Protein AF-A0AAN4HB55-F1 (afdb_monomer_lite)

Radius of gyration: 21.37 Å; chains: 1; bounding box: 51×32×47 Å

Structure (mmCIF, N/CA/C/O backbone):
data_AF-A0AAN4HB55-F1
#
_entry.id   AF-A0AAN4HB55-F1
#
loop_
_atom_site.group_PDB
_atom_site.id
_atom_site.type_symbol
_atom_site.label_atom_id
_atom_site.label_alt_id
_atom_site.label_comp_id
_atom_site.label_asym_id
_atom_site.label_entity_id
_atom_site.label_seq_id
_atom_site.pdbx_PDB_ins_code
_atom_site.Cartn_x
_atom_site.Cartn_y
_atom_site.Cartn_z
_atom_site.occupancy
_atom_site.B_iso_or_equiv
_atom_site.auth_seq_id
_atom_site.auth_comp_id
_atom_site.auth_asym_id
_atom_site.auth_atom_id
_atom_site.pdbx_PDB_model_num
ATOM 1 N N . MET A 1 1 ? -13.886 -9.559 9.076 1.00 52.16 1 MET A N 1
ATOM 2 C CA . MET A 1 1 ? -12.443 -9.689 9.388 1.00 52.16 1 MET A CA 1
ATOM 3 C C . MET A 1 1 ? -11.721 -10.143 8.125 1.00 52.16 1 MET A C 1
ATOM 5 O O . MET A 1 1 ? -12.368 -10.734 7.273 1.00 52.16 1 MET A O 1
ATOM 9 N N . VAL A 1 2 ? -10.432 -9.826 7.967 1.00 76.06 2 VAL A N 1
ATOM 10 C CA . VAL A 1 2 ? -9.652 -10.081 6.728 1.00 76.06 2 VAL A CA 1
ATOM 11 C C . VAL A 1 2 ? -9.404 -11.582 6.475 1.00 76.06 2 VAL A C 1
ATOM 13 O O . VAL A 1 2 ? -9.030 -11.980 5.378 1.00 76.06 2 VAL A O 1
ATOM 16 N N . PHE A 1 3 ? -9.667 -12.426 7.471 1.00 80.81 3 PHE A N 1
ATOM 17 C CA . PHE A 1 3 ? -9.554 -13.881 7.422 1.00 80.81 3 PHE A CA 1
ATOM 18 C C . PHE A 1 3 ? -10.894 -14.556 7.744 1.00 80.81 3 PHE A C 1
ATOM 20 O O . PHE A 1 3 ? -11.760 -13.968 8.396 1.00 80.81 3 PHE A O 1
ATOM 27 N N . GLY A 1 4 ? -11.051 -15.797 7.270 1.00 88.50 4 GLY A N 1
ATOM 28 C CA . GLY A 1 4 ? -12.244 -16.614 7.503 1.00 88.50 4 GLY A CA 1
ATOM 29 C C . GLY A 1 4 ? -12.391 -17.060 8.960 1.00 88.50 4 GLY A C 1
ATOM 30 O O . GLY A 1 4 ? -11.406 -17.149 9.694 1.00 88.50 4 GLY A O 1
ATOM 31 N N . GLU A 1 5 ? -13.623 -17.373 9.373 1.00 86.94 5 GLU A N 1
ATOM 32 C CA . GLU A 1 5 ? -13.950 -17.742 10.762 1.00 86.94 5 GLU A CA 1
ATOM 33 C C . GLU A 1 5 ? -13.131 -18.926 11.283 1.00 86.94 5 GLU A C 1
ATOM 35 O O . GLU A 1 5 ? -12.699 -18.909 12.434 1.00 86.94 5 GLU A O 1
ATOM 40 N N . SER A 1 6 ? -12.845 -19.910 10.425 1.00 88.50 6 SER A N 1
ATOM 41 C CA . SER A 1 6 ? -12.058 -21.094 10.787 1.00 88.50 6 SER A CA 1
ATOM 42 C C . SER A 1 6 ? -10.641 -20.760 11.255 1.00 88.50 6 SER A C 1
ATOM 44 O O . SER A 1 6 ? -10.082 -21.503 12.049 1.00 88.50 6 SER A O 1
ATOM 46 N N . LEU A 1 7 ? -10.067 -19.653 10.777 1.00 89.88 7 LEU A N 1
ATOM 47 C CA . LEU A 1 7 ? -8.724 -19.192 11.142 1.00 89.88 7 LEU A CA 1
ATOM 48 C C . LEU A 1 7 ? -8.754 -18.137 12.251 1.00 89.88 7 LEU A C 1
ATOM 50 O O . LEU A 1 7 ? -7.718 -17.806 12.818 1.00 89.88 7 LEU A O 1
ATOM 54 N N . CYS A 1 8 ? -9.929 -17.587 12.557 1.00 88.12 8 CYS A N 1
ATOM 55 C CA . CYS A 1 8 ? -10.058 -16.446 13.452 1.00 88.12 8 CYS A CA 1
ATOM 56 C C . CYS A 1 8 ? -9.567 -16.762 14.864 1.00 88.12 8 CYS A C 1
ATOM 58 O O . CYS A 1 8 ? -8.790 -16.000 15.437 1.00 88.12 8 CYS A O 1
ATOM 60 N N . LYS A 1 9 ? -9.986 -17.912 15.398 1.00 88.00 9 LYS A N 1
ATOM 61 C CA . LYS A 1 9 ? -9.613 -18.345 16.744 1.00 88.00 9 LYS A CA 1
ATOM 62 C C . LYS A 1 9 ? -8.101 -18.521 16.881 1.00 88.00 9 LYS A C 1
ATOM 64 O O . LYS A 1 9 ? -7.522 -18.013 17.838 1.00 88.00 9 LYS A O 1
ATOM 69 N N . ASP A 1 10 ? -7.489 -19.204 15.920 1.00 89.38 10 ASP A N 1
ATOM 70 C CA . ASP A 1 10 ? -6.067 -19.544 15.965 1.00 89.38 10 ASP A CA 1
ATOM 71 C C . ASP A 1 10 ? -5.206 -18.284 15.800 1.00 89.38 10 ASP A C 1
ATOM 73 O O . ASP A 1 10 ? -4.316 -18.033 16.608 1.00 89.38 10 ASP A O 1
ATOM 77 N N . ILE A 1 11 ? -5.558 -17.408 14.850 1.00 88.56 11 ILE A N 1
ATOM 78 C CA . ILE A 1 11 ? -4.861 -16.131 14.637 1.00 88.56 11 ILE A CA 1
ATOM 79 C C . ILE A 1 11 ? -4.955 -15.231 15.876 1.00 88.56 11 ILE A C 1
ATOM 81 O O . ILE A 1 11 ? -3.957 -14.630 16.268 1.00 88.56 11 ILE A O 1
ATOM 85 N N . LEU A 1 12 ? -6.131 -15.119 16.505 1.00 85.25 12 LEU A N 1
ATOM 86 C CA . LEU A 1 12 ? -6.282 -14.301 17.711 1.00 85.25 12 LEU A CA 1
ATOM 87 C C . LEU A 1 12 ? -5.445 -14.854 18.864 1.00 85.25 12 LEU A C 1
ATOM 89 O O . LEU A 1 12 ? -4.725 -14.088 19.502 1.00 85.25 12 LEU A O 1
ATOM 93 N N . GLN A 1 13 ? -5.510 -16.166 19.103 1.00 85.44 13 GLN A N 1
ATOM 94 C CA . GLN A 1 13 ? -4.718 -16.823 20.139 1.00 85.44 13 GLN A CA 1
ATOM 95 C C . GLN A 1 13 ? -3.222 -16.551 19.938 1.00 85.44 13 GLN A C 1
ATOM 97 O O . GLN A 1 13 ? -2.537 -16.177 20.889 1.00 85.44 13 GLN A O 1
ATOM 102 N N . ASP A 1 14 ? -2.725 -16.676 18.711 1.00 85.62 14 ASP A N 1
ATOM 103 C CA . ASP A 1 14 ? -1.315 -16.448 18.403 1.00 85.62 14 ASP A CA 1
ATOM 104 C C . ASP A 1 14 ? -0.917 -14.977 18.556 1.00 85.62 14 ASP A C 1
ATOM 106 O O . ASP A 1 14 ? 0.118 -14.693 19.159 1.00 85.62 14 ASP A O 1
ATOM 110 N N . ILE A 1 15 ? -1.752 -14.029 18.112 1.00 82.69 15 ILE A N 1
ATOM 111 C CA . ILE A 1 15 ? -1.503 -12.585 18.279 1.00 82.69 15 ILE A CA 1
ATOM 112 C C . ILE A 1 15 ? -1.364 -12.201 19.761 1.00 82.69 15 ILE A C 1
ATOM 114 O O . ILE A 1 15 ? -0.538 -11.353 20.094 1.00 82.69 15 ILE A O 1
ATOM 118 N N . PHE A 1 16 ? -2.129 -12.830 20.659 1.00 76.00 16 PHE A N 1
ATOM 119 C CA . PHE A 1 16 ? -1.997 -12.597 22.102 1.00 76.00 16 PHE A CA 1
ATOM 120 C C . PHE A 1 16 ? -0.709 -13.183 22.700 1.00 76.00 16 PHE A C 1
ATOM 122 O O . PHE A 1 16 ? -0.229 -12.678 23.715 1.00 76.00 16 PHE A O 1
ATOM 129 N N . ASN A 1 17 ? -0.151 -14.233 22.092 1.00 78.94 17 ASN A N 1
ATOM 130 C CA . ASN A 1 17 ? 1.033 -14.930 22.601 1.00 78.94 17 ASN A CA 1
ATOM 131 C C . ASN A 1 17 ? 2.349 -14.416 21.996 1.00 78.94 17 ASN A C 1
ATOM 133 O O . ASN A 1 17 ? 3.413 -14.624 22.585 1.00 78.94 17 ASN A O 1
ATOM 137 N N . ILE A 1 18 ? 2.310 -13.738 20.845 1.00 79.56 18 ILE A N 1
ATOM 138 C CA . ILE A 1 18 ? 3.484 -13.065 20.282 1.00 79.56 18 ILE A CA 1
ATOM 139 C C . ILE A 1 18 ? 3.766 -11.763 21.037 1.00 79.56 18 ILE A C 1
ATOM 141 O O . ILE A 1 18 ? 2.872 -10.991 21.371 1.00 79.56 18 ILE A O 1
ATOM 145 N N . ASN A 1 19 ? 5.045 -11.464 21.266 1.00 63.22 19 ASN A N 1
ATOM 146 C CA . ASN A 1 19 ? 5.473 -10.219 21.907 1.00 63.22 19 ASN A CA 1
ATOM 147 C C . ASN A 1 19 ? 5.452 -9.033 20.920 1.00 63.22 19 ASN A C 1
ATOM 149 O O . ASN A 1 19 ? 6.439 -8.311 20.774 1.00 63.22 19 ASN A O 1
ATOM 153 N N . VAL A 1 20 ? 4.343 -8.849 20.204 1.00 65.00 20 VAL A N 1
ATOM 154 C CA . VAL A 1 20 ? 4.115 -7.678 19.354 1.00 65.00 20 VAL A CA 1
ATOM 155 C C . VAL A 1 20 ? 3.392 -6.645 20.204 1.00 65.00 20 VAL A C 1
ATOM 157 O O . VAL A 1 20 ? 2.173 -6.654 20.341 1.00 65.00 20 VAL A O 1
ATOM 160 N N . LYS A 1 21 ? 4.166 -5.760 20.831 1.00 70.50 21 LYS A N 1
ATOM 161 C CA . LYS A 1 21 ? 3.615 -4.629 21.577 1.00 70.50 21 LYS A CA 1
ATOM 162 C C . LYS A 1 21 ? 3.407 -3.471 20.613 1.00 70.50 21 LYS A C 1
ATOM 164 O O . LYS A 1 21 ? 4.317 -2.671 20.414 1.00 70.50 21 LYS A O 1
ATOM 169 N N . THR A 1 22 ? 2.219 -3.375 20.025 1.00 76.62 22 THR A N 1
ATOM 170 C CA . THR A 1 22 ? 1.780 -2.095 19.458 1.00 76.62 22 THR A CA 1
ATOM 171 C C . THR A 1 22 ? 1.757 -1.085 20.604 1.00 76.62 22 THR A C 1
ATOM 173 O O . THR A 1 22 ? 1.107 -1.329 21.623 1.00 76.62 22 THR A O 1
ATOM 176 N N . SER A 1 23 ? 2.510 0.010 20.485 1.00 87.62 23 SER A N 1
ATOM 177 C CA . SER A 1 23 ? 2.481 1.075 21.491 1.00 87.62 23 SER A CA 1
ATOM 178 C C . SER A 1 23 ? 1.052 1.599 21.631 1.00 87.62 23 SER A C 1
ATOM 180 O O . SER A 1 23 ? 0.352 1.751 20.629 1.00 87.62 23 SER A O 1
ATOM 182 N N . SER A 1 24 ? 0.613 1.913 22.852 1.00 87.75 24 SER A N 1
ATOM 183 C CA . SER A 1 24 ? -0.703 2.535 23.062 1.00 87.75 24 SER A CA 1
ATOM 184 C C . SER A 1 24 ? -0.824 3.865 22.318 1.00 87.75 24 SER A C 1
ATOM 186 O O . SER A 1 24 ? -1.897 4.199 21.831 1.00 87.75 24 SER A O 1
ATOM 188 N N . VAL A 1 25 ? 0.292 4.585 22.168 1.00 92.69 25 VAL A N 1
ATOM 189 C CA . VAL A 1 25 ? 0.356 5.817 21.377 1.00 92.69 25 VAL A CA 1
ATOM 190 C C . VAL A 1 25 ? 0.132 5.524 19.896 1.00 92.69 25 VAL A C 1
ATOM 192 O O . VAL A 1 25 ? -0.665 6.206 19.263 1.00 92.69 25 VAL A O 1
ATOM 195 N N . ASP A 1 26 ? 0.777 4.492 19.346 1.00 91.81 26 ASP A N 1
ATOM 196 C CA . ASP A 1 26 ? 0.597 4.121 17.937 1.00 91.81 26 ASP A CA 1
ATOM 197 C C . ASP A 1 26 ? -0.847 3.681 17.668 1.00 91.81 26 ASP A C 1
ATOM 199 O O . ASP A 1 26 ? -1.429 4.055 16.652 1.00 91.81 26 ASP A O 1
ATOM 203 N N . ALA A 1 27 ? -1.447 2.929 18.597 1.00 91.56 27 ALA A N 1
ATOM 204 C CA . ALA A 1 27 ? -2.841 2.508 18.504 1.00 91.56 27 ALA A CA 1
ATOM 205 C C . ALA A 1 27 ? -3.805 3.706 18.496 1.00 91.56 27 ALA A C 1
ATOM 207 O O . ALA A 1 27 ? -4.717 3.742 17.668 1.00 91.56 27 ALA A O 1
ATOM 208 N N . GLU A 1 28 ? -3.583 4.697 19.362 1.00 95.00 28 GLU A N 1
ATOM 209 C CA . GLU A 1 28 ? -4.404 5.911 19.420 1.00 95.00 28 GLU A CA 1
ATOM 210 C C . GLU A 1 28 ? -4.254 6.753 18.148 1.00 95.00 28 GLU A C 1
ATOM 212 O O . GLU A 1 28 ? -5.244 7.144 17.533 1.00 95.00 28 GLU A O 1
ATOM 217 N N . VAL A 1 29 ? -3.015 6.961 17.688 1.00 96.00 29 VAL A N 1
ATOM 218 C CA . VAL A 1 29 ? -2.735 7.712 16.456 1.00 96.00 29 VAL A CA 1
ATOM 219 C C . VAL A 1 29 ? -3.402 7.050 15.250 1.00 96.00 29 VAL A C 1
ATOM 221 O O . VAL A 1 29 ? -4.042 7.734 14.452 1.00 96.00 29 VAL A O 1
ATOM 224 N N . ILE A 1 30 ? -3.282 5.727 15.107 1.00 94.06 30 ILE A N 1
ATOM 225 C CA . ILE A 1 30 ? -3.912 4.992 14.002 1.00 94.06 30 ILE A CA 1
ATOM 226 C C . ILE A 1 30 ? -5.439 5.076 14.099 1.00 94.06 30 ILE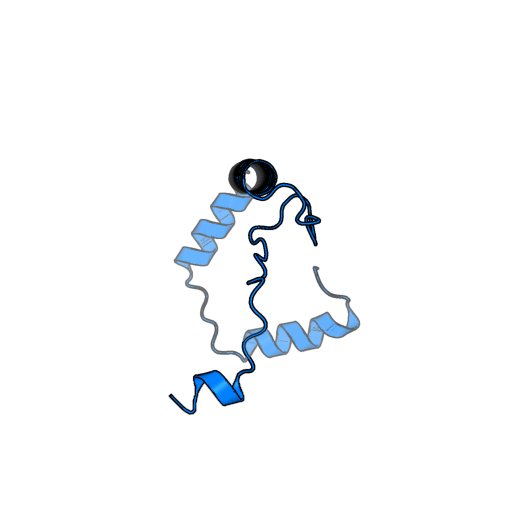 A C 1
ATOM 228 O O . ILE A 1 30 ? -6.096 5.279 13.077 1.00 94.06 30 ILE A O 1
ATOM 232 N N . THR A 1 31 ? -6.001 4.957 15.304 1.00 95.25 31 THR A N 1
ATOM 233 C CA . THR A 1 31 ? -7.451 5.049 15.528 1.00 95.25 31 THR A CA 1
ATOM 234 C C . THR A 1 31 ? -7.982 6.411 15.096 1.00 95.25 31 THR A C 1
ATOM 236 O O . THR A 1 31 ? -8.900 6.469 14.280 1.00 95.25 31 THR A O 1
ATOM 239 N N . GLU A 1 32 ? -7.353 7.501 15.535 1.00 97.19 32 GLU A N 1
ATOM 240 C CA . GLU A 1 32 ? -7.754 8.854 15.143 1.00 97.19 32 GLU A CA 1
ATOM 241 C C . GLU A 1 32 ? -7.593 9.103 13.639 1.00 97.19 32 GLU A C 1
ATOM 243 O O . GLU A 1 32 ? -8.452 9.725 13.016 1.00 97.19 32 GLU A O 1
ATOM 248 N N . VAL A 1 33 ? -6.542 8.577 13.004 1.00 97.25 33 VAL A N 1
ATOM 249 C CA . VAL A 1 33 ? -6.376 8.669 11.541 1.00 97.25 33 VAL A CA 1
ATOM 250 C C . VAL A 1 33 ? -7.508 7.953 10.791 1.00 97.25 33 VAL A C 1
ATOM 252 O O . VAL A 1 33 ? -7.924 8.425 9.732 1.00 97.25 33 VAL A O 1
ATOM 255 N N . ILE A 1 34 ? -8.028 6.844 11.326 1.00 95.50 34 ILE A N 1
ATOM 256 C CA . ILE A 1 34 ? -9.173 6.126 10.748 1.00 95.50 34 ILE A CA 1
ATOM 257 C C . ILE A 1 34 ? -10.476 6.896 10.990 1.00 95.50 34 ILE A C 1
ATOM 259 O O . ILE A 1 34 ? -11.226 7.120 10.042 1.00 95.50 34 ILE A O 1
ATOM 263 N N . LEU A 1 35 ? -10.742 7.310 12.233 1.00 96.94 35 LEU A N 1
ATOM 264 C CA . LEU A 1 35 ? -11.992 7.977 12.617 1.00 96.94 35 LEU A CA 1
ATOM 265 C C . LEU A 1 35 ? -12.142 9.368 11.992 1.00 96.94 35 LEU A C 1
ATOM 267 O O . LEU A 1 35 ? -13.251 9.768 11.656 1.00 96.94 35 LEU A O 1
ATOM 271 N N . SER A 1 36 ? -11.035 10.085 11.796 1.00 96.38 36 SER A N 1
ATOM 272 C CA . SER A 1 36 ? -11.020 11.396 11.132 1.00 96.38 36 SER A CA 1
ATOM 273 C C . SER A 1 36 ? -11.078 11.324 9.602 1.00 96.38 36 SER A C 1
ATOM 275 O O . SER A 1 36 ? -10.880 12.346 8.950 1.00 96.38 36 SER A O 1
ATOM 277 N N . GLU A 1 37 ? -11.277 10.135 9.022 1.00 93.06 37 GLU A N 1
ATOM 278 C CA . GLU A 1 37 ? -11.291 9.859 7.573 1.00 93.06 37 GLU A CA 1
ATOM 279 C C . GLU A 1 37 ? -9.969 10.144 6.829 1.00 93.06 37 GLU A C 1
ATOM 281 O O . GLU A 1 37 ? -9.815 9.749 5.672 1.00 93.06 37 GLU A O 1
ATOM 286 N N . LYS A 1 38 ? -8.952 10.698 7.504 1.00 97.00 38 LYS A N 1
ATOM 287 C CA . LYS A 1 38 ? -7.609 10.965 6.952 1.00 97.00 38 LYS A CA 1
ATOM 288 C C . LYS A 1 38 ? -6.927 9.729 6.372 1.00 97.00 38 LYS A C 1
ATOM 290 O O . LYS A 1 38 ? -6.077 9.845 5.491 1.00 97.00 38 LYS A O 1
ATOM 295 N N . ALA A 1 39 ? -7.273 8.536 6.855 1.00 96.94 39 ALA A N 1
ATOM 296 C CA . ALA A 1 39 ? -6.814 7.283 6.266 1.00 96.94 39 ALA A CA 1
ATOM 297 C C . ALA A 1 39 ? -7.157 7.188 4.766 1.00 96.94 39 ALA A C 1
ATOM 299 O O . ALA A 1 39 ? -6.326 6.720 3.986 1.00 96.94 39 ALA A O 1
ATOM 300 N N . GLY A 1 40 ? -8.343 7.657 4.364 1.00 97.00 40 GLY A N 1
ATOM 301 C CA . GLY A 1 40 ? -8.776 7.713 2.968 1.00 97.00 40 GLY A CA 1
ATOM 302 C C . GLY A 1 40 ? -7.888 8.634 2.137 1.00 97.00 40 GLY A C 1
ATOM 303 O O . GLY A 1 40 ? -7.320 8.190 1.140 1.00 97.00 40 GLY A O 1
ATOM 304 N N . ASP A 1 41 ? -7.661 9.858 2.619 1.00 97.69 41 ASP A N 1
ATOM 305 C CA . ASP A 1 41 ? -6.785 10.839 1.964 1.00 97.69 41 ASP A CA 1
ATOM 306 C C . ASP A 1 41 ? -5.367 10.287 1.755 1.00 97.69 41 ASP A C 1
ATOM 308 O O . ASP A 1 41 ? -4.790 10.392 0.669 1.00 97.69 41 ASP A O 1
ATOM 312 N N . ILE A 1 42 ? -4.810 9.630 2.780 1.00 97.44 42 ILE A N 1
ATOM 313 C CA . ILE A 1 42 ? -3.489 8.991 2.706 1.00 97.44 42 ILE A CA 1
ATOM 314 C C . ILE A 1 42 ? -3.482 7.884 1.647 1.00 97.44 42 ILE A C 1
ATOM 316 O O . ILE A 1 42 ? -2.516 7.750 0.888 1.00 97.44 42 ILE A O 1
ATOM 320 N N . VAL A 1 43 ? -4.531 7.060 1.599 1.00 97.00 43 VAL A N 1
ATOM 321 C CA . VAL A 1 43 ? -4.654 5.975 0.622 1.00 97.00 43 VAL A CA 1
ATOM 322 C C . VAL A 1 43 ? -4.739 6.535 -0.794 1.00 97.00 43 VAL A C 1
ATOM 324 O O . VAL A 1 43 ? -4.031 6.044 -1.676 1.00 97.00 43 VAL A O 1
ATOM 327 N N . ASP A 1 44 ? -5.540 7.566 -1.024 1.00 97.88 44 ASP A N 1
ATOM 328 C CA . ASP A 1 44 ? -5.709 8.151 -2.351 1.00 97.88 44 ASP A CA 1
ATOM 329 C C . ASP A 1 44 ? -4.447 8.877 -2.819 1.00 97.88 44 ASP A C 1
ATOM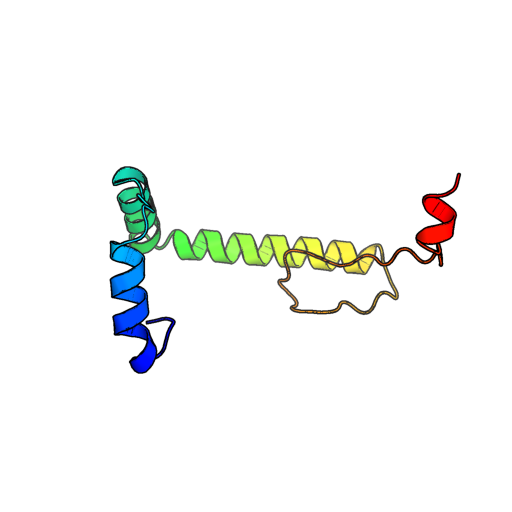 331 O O . ASP A 1 44 ? -4.019 8.691 -3.963 1.00 97.88 44 ASP A O 1
ATOM 335 N N . GLN A 1 45 ? -3.749 9.568 -1.914 1.00 97.94 45 GLN A N 1
ATOM 336 C CA . GLN A 1 45 ? -2.427 10.114 -2.203 1.00 97.94 45 GLN A CA 1
ATOM 337 C C . GLN A 1 45 ? -1.427 9.004 -2.564 1.00 97.94 45 GLN A C 1
ATOM 339 O O . GLN A 1 45 ? -0.699 9.128 -3.552 1.00 97.94 45 GLN A O 1
ATOM 344 N N . LYS A 1 46 ? -1.402 7.889 -1.820 1.00 97.88 46 LYS A N 1
ATOM 345 C CA . LYS A 1 46 ? -0.533 6.742 -2.137 1.00 97.88 46 LYS A CA 1
ATOM 346 C C . LYS A 1 46 ? -0.844 6.143 -3.507 1.00 97.88 46 LYS A C 1
ATOM 348 O O . LYS A 1 46 ? 0.090 5.827 -4.243 1.00 97.88 46 LYS A O 1
ATOM 353 N N . LYS A 1 47 ? -2.122 6.010 -3.874 1.00 97.94 47 LYS A N 1
ATOM 354 C CA . LYS A 1 47 ? -2.521 5.538 -5.210 1.00 97.94 47 LYS A CA 1
ATOM 355 C C . LYS A 1 47 ? -2.042 6.494 -6.299 1.00 97.94 47 LYS A C 1
ATOM 357 O O . LYS A 1 47 ? -1.453 6.034 -7.272 1.00 97.94 47 LYS A O 1
ATOM 362 N N . HIS A 1 48 ? -2.241 7.800 -6.120 1.00 97.81 48 HIS A N 1
ATOM 363 C CA . HIS A 1 48 ? -1.813 8.808 -7.089 1.00 97.81 48 HIS A CA 1
ATOM 364 C C . HIS A 1 48 ? -0.291 8.789 -7.305 1.00 97.81 48 HIS A C 1
ATOM 366 O O . HIS A 1 48 ? 0.185 8.768 -8.444 1.00 97.81 48 HIS A O 1
ATOM 372 N N . LEU A 1 49 ? 0.480 8.712 -6.216 1.00 97.88 49 LEU A N 1
ATOM 373 C CA . LEU A 1 49 ? 1.938 8.599 -6.271 1.00 97.88 49 LEU A CA 1
ATOM 374 C C . LEU A 1 49 ? 2.387 7.303 -6.954 1.00 97.88 49 LEU A C 1
ATOM 376 O O . LEU A 1 49 ? 3.270 7.335 -7.811 1.00 97.88 49 LEU A O 1
ATOM 380 N N . ALA A 1 50 ? 1.759 6.174 -6.617 1.00 97.06 50 ALA A N 1
ATOM 381 C CA . ALA A 1 50 ? 2.049 4.903 -7.263 1.00 97.06 50 ALA A CA 1
ATOM 382 C C . ALA A 1 50 ? 1.769 4.980 -8.764 1.00 97.06 50 ALA A C 1
ATOM 384 O O . ALA A 1 50 ? 2.623 4.613 -9.564 1.00 97.06 50 ALA A O 1
ATOM 385 N N . GLN A 1 51 ? 0.612 5.497 -9.167 1.00 96.25 51 GLN A N 1
ATOM 386 C CA . GLN A 1 51 ? 0.273 5.652 -10.576 1.00 96.25 51 GLN A CA 1
ATOM 387 C C . GLN A 1 51 ? 1.303 6.521 -11.313 1.00 96.25 51 GLN A C 1
ATOM 389 O O . GLN A 1 51 ? 1.834 6.091 -12.334 1.00 96.25 51 GLN A O 1
ATOM 394 N N . THR A 1 52 ? 1.675 7.666 -10.740 1.00 96.31 52 THR A N 1
ATOM 395 C CA . THR A 1 52 ? 2.685 8.572 -11.313 1.00 96.31 52 THR A CA 1
ATOM 396 C C . THR A 1 52 ? 4.034 7.871 -11.504 1.00 96.31 52 THR A C 1
ATOM 398 O O . THR A 1 52 ? 4.651 7.965 -12.564 1.00 96.31 52 THR A O 1
ATOM 401 N N . ALA A 1 53 ? 4.490 7.113 -10.502 1.00 94.75 53 ALA A N 1
ATOM 402 C CA . ALA A 1 53 ? 5.733 6.347 -10.590 1.00 94.75 53 ALA A CA 1
ATOM 403 C C . ALA A 1 53 ? 5.669 5.253 -11.674 1.00 94.75 53 ALA A C 1
ATOM 405 O O . ALA A 1 53 ? 6.646 5.005 -12.382 1.00 94.75 53 ALA A O 1
ATOM 406 N N . ASN A 1 54 ? 4.509 4.618 -11.838 1.00 93.19 54 ASN A N 1
ATOM 407 C CA . ASN A 1 54 ? 4.285 3.587 -12.849 1.00 93.19 54 ASN A CA 1
ATOM 408 C C . ASN A 1 54 ? 4.209 4.151 -14.276 1.00 93.19 54 ASN A C 1
ATOM 410 O O . ASN A 1 54 ? 4.730 3.538 -15.214 1.00 93.19 54 ASN A O 1
ATOM 414 N N . GLU A 1 55 ? 3.618 5.331 -14.444 1.00 92.75 55 GLU A N 1
ATOM 415 C CA . GLU A 1 55 ? 3.632 6.081 -15.703 1.00 92.75 55 GLU A CA 1
ATOM 416 C C . GLU A 1 55 ? 5.062 6.501 -16.070 1.00 92.75 55 GLU A C 1
ATOM 418 O O . GLU A 1 55 ? 5.483 6.333 -17.217 1.00 92.75 55 GLU A O 1
ATOM 423 N N . LEU A 1 56 ? 5.849 6.948 -15.084 1.00 93.12 56 LEU A N 1
ATOM 424 C CA . LEU A 1 56 ? 7.264 7.277 -15.260 1.00 93.12 56 LEU A CA 1
ATOM 425 C C . LEU A 1 56 ? 8.073 6.065 -15.741 1.00 93.12 56 LEU A C 1
ATOM 427 O O . LEU A 1 56 ? 8.810 6.165 -16.721 1.00 93.12 56 LEU A O 1
ATOM 431 N N . TYR A 1 57 ? 7.902 4.911 -15.090 1.00 91.94 57 TYR A N 1
ATOM 432 C CA . TYR A 1 57 ? 8.540 3.661 -15.506 1.00 91.94 57 TYR A CA 1
ATOM 433 C C . TYR A 1 57 ? 8.195 3.321 -16.962 1.00 91.94 57 TYR A C 1
ATOM 435 O O . TYR A 1 57 ? 9.088 3.075 -17.770 1.00 91.94 57 TYR A O 1
ATOM 443 N N . SER A 1 58 ? 6.909 3.386 -17.317 1.00 90.44 58 SER A N 1
ATOM 444 C CA . SER A 1 58 ? 6.433 3.061 -18.669 1.00 90.44 58 SER A CA 1
ATOM 445 C C . SER A 1 58 ? 6.999 4.010 -19.731 1.00 90.44 58 SER A C 1
ATOM 447 O O . SER A 1 58 ? 7.292 3.589 -20.848 1.00 90.44 58 SER A O 1
ATOM 449 N N . LYS A 1 59 ? 7.196 5.286 -19.375 1.00 92.69 59 LYS A N 1
ATOM 450 C CA . LYS A 1 59 ? 7.801 6.299 -20.245 1.00 92.69 59 LYS A CA 1
ATOM 451 C C . LYS A 1 59 ? 9.281 6.029 -20.531 1.00 92.69 59 LYS A C 1
ATOM 453 O O . LYS A 1 59 ? 9.716 6.236 -21.660 1.00 92.69 59 LYS A O 1
ATOM 458 N N . TYR A 1 60 ? 10.056 5.619 -19.525 1.00 91.44 60 TYR A N 1
ATOM 459 C CA . TYR A 1 60 ? 11.511 5.458 -19.658 1.00 91.44 60 TYR A CA 1
ATOM 460 C C . TYR A 1 60 ? 11.960 4.051 -20.052 1.00 91.44 60 TYR A C 1
ATOM 462 O O . TYR A 1 60 ? 13.050 3.905 -20.601 1.00 91.44 60 TYR A O 1
ATOM 470 N N . PHE A 1 61 ? 11.126 3.034 -19.834 1.00 88.81 61 PHE A N 1
ATOM 471 C CA . PHE A 1 61 ? 11.413 1.648 -20.206 1.00 88.81 61 PHE A CA 1
ATOM 472 C C . PHE A 1 61 ? 10.375 1.106 -21.206 1.00 88.81 61 PHE A C 1
ATOM 474 O O . PHE A 1 61 ? 9.705 0.106 -20.928 1.00 88.81 61 PHE A O 1
ATOM 481 N N . PRO A 1 62 ? 10.214 1.755 -22.380 1.00 84.12 62 PRO A N 1
ATOM 482 C CA . PRO A 1 62 ? 9.262 1.309 -23.388 1.00 84.12 62 PRO A CA 1
ATOM 483 C C . PRO A 1 62 ? 9.655 -0.084 -23.901 1.00 84.12 62 PRO A C 1
ATOM 485 O O . PRO A 1 62 ? 10.808 -0.329 -24.247 1.00 84.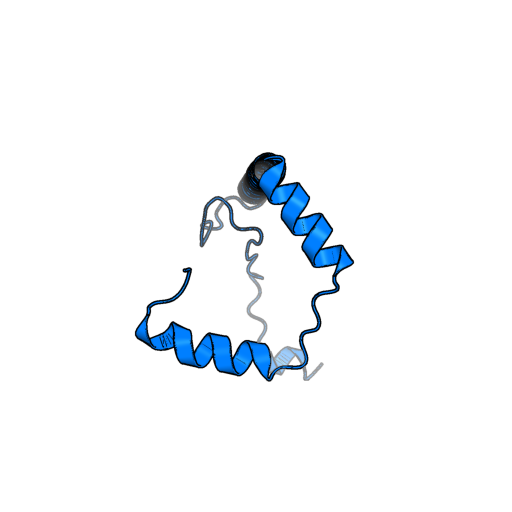12 62 PRO A O 1
ATOM 488 N N . GLY A 1 63 ? 8.696 -1.009 -23.944 1.00 78.62 63 GLY A N 1
ATOM 489 C CA . GLY A 1 63 ? 8.917 -2.393 -24.385 1.00 78.62 63 GLY A CA 1
ATOM 490 C C . GLY A 1 63 ? 9.112 -3.407 -23.254 1.00 78.62 63 GLY A C 1
ATOM 491 O O . GLY A 1 63 ? 9.047 -4.608 -23.508 1.00 78.62 63 GLY A O 1
ATOM 492 N N . MET A 1 64 ? 9.263 -2.959 -22.004 1.00 78.81 64 MET A N 1
ATOM 493 C CA . MET A 1 64 ? 9.050 -3.831 -20.847 1.00 78.81 64 MET A CA 1
ATOM 494 C C . MET A 1 64 ? 7.542 -3.997 -20.649 1.00 78.81 64 MET A C 1
ATOM 496 O O . MET A 1 64 ? 6.841 -3.012 -20.420 1.00 78.81 64 MET A O 1
ATOM 500 N N . ILE A 1 65 ? 7.018 -5.224 -20.750 1.00 68.75 65 ILE A N 1
ATOM 501 C CA . ILE A 1 65 ? 5.616 -5.491 -20.400 1.00 68.75 65 ILE A CA 1
ATOM 502 C C . ILE A 1 65 ? 5.475 -5.183 -18.904 1.00 68.75 65 ILE A C 1
ATOM 504 O O . ILE A 1 65 ? 6.148 -5.844 -18.106 1.00 68.75 65 ILE A O 1
ATOM 508 N N . PRO A 1 66 ? 4.640 -4.211 -18.488 1.00 66.44 66 PRO A N 1
ATOM 509 C CA . PRO A 1 66 ? 4.466 -3.912 -17.075 1.00 66.44 66 PRO A CA 1
ATOM 510 C C . PRO A 1 66 ? 3.780 -5.106 -16.404 1.00 66.44 66 PRO A C 1
ATOM 512 O O . PRO A 1 66 ? 2.562 -5.251 -16.440 1.00 66.44 66 PRO A O 1
ATOM 515 N N . GLY A 1 67 ? 4.564 -6.008 -15.816 1.00 73.88 67 GLY A N 1
ATOM 516 C CA . GLY A 1 67 ? 4.034 -7.106 -15.019 1.00 73.88 67 GLY A CA 1
ATOM 517 C C . GLY A 1 67 ? 3.414 -6.576 -13.724 1.00 73.88 67 GLY A C 1
ATOM 518 O O . GLY A 1 67 ? 3.988 -5.703 -13.067 1.00 73.88 67 GLY A O 1
ATOM 519 N N . GLY A 1 68 ? 2.257 -7.115 -13.336 1.00 79.94 68 GLY A N 1
ATOM 520 C CA . GLY A 1 68 ? 1.612 -6.845 -12.047 1.00 79.94 68 GLY A CA 1
ATOM 521 C C . GLY A 1 68 ? 0.558 -5.733 -12.061 1.00 79.94 68 GLY A C 1
ATOM 522 O O . GLY A 1 68 ? 0.091 -5.290 -13.104 1.00 79.94 68 GLY A O 1
ATOM 523 N N . HIS A 1 69 ? 0.156 -5.293 -10.868 1.00 89.50 69 HIS A N 1
ATOM 524 C CA . HIS A 1 69 ? -0.963 -4.369 -10.672 1.00 89.50 69 HIS A CA 1
ATOM 525 C C . HIS A 1 69 ? -0.645 -2.933 -11.168 1.00 89.50 69 HIS A C 1
ATOM 527 O O . HIS A 1 69 ? 0.503 -2.487 -11.076 1.00 89.50 69 HIS A O 1
ATOM 533 N N . PRO A 1 70 ? -1.627 -2.149 -11.658 1.00 88.06 70 PRO A N 1
ATOM 534 C CA . PRO A 1 70 ? -1.408 -0.753 -12.072 1.00 88.06 70 PRO A CA 1
ATOM 535 C C . PRO A 1 70 ? -0.901 0.165 -10.950 1.00 88.06 70 PRO A C 1
ATOM 537 O O . PRO A 1 70 ? -0.158 1.104 -11.206 1.00 88.06 70 PRO A O 1
ATOM 540 N N . LEU A 1 71 ? -1.254 -0.152 -9.702 1.00 93.88 71 LEU A N 1
ATOM 541 C CA . LEU A 1 71 ? -0.821 0.561 -8.492 1.00 93.88 71 LEU A CA 1
ATOM 542 C C . LEU A 1 71 ? 0.323 -0.145 -7.747 1.00 93.88 71 LEU A C 1
ATOM 544 O O . LEU A 1 71 ? 0.476 0.038 -6.543 1.00 93.88 71 LEU A O 1
ATOM 548 N N . SER A 1 72 ? 1.099 -0.995 -8.424 1.00 92.50 72 SER A N 1
ATOM 549 C CA . SER A 1 72 ? 2.277 -1.614 -7.808 1.00 92.50 72 SER A CA 1
ATOM 550 C C . SER A 1 72 ? 3.263 -0.550 -7.331 1.00 92.50 72 SER A C 1
ATOM 552 O O . SER A 1 72 ? 3.559 0.398 -8.053 1.00 92.50 72 SER A O 1
ATOM 554 N N . PHE A 1 73 ? 3.813 -0.722 -6.130 1.00 92.94 73 PHE A N 1
ATOM 555 C CA . PHE A 1 73 ? 4.829 0.195 -5.590 1.00 92.94 73 PHE A CA 1
ATOM 556 C C . PHE A 1 73 ? 6.246 -0.142 -6.064 1.00 92.94 73 PHE A C 1
ATOM 558 O O . PHE A 1 73 ? 7.190 0.583 -5.774 1.00 92.94 73 PHE A O 1
ATOM 565 N N . TYR A 1 74 ? 6.393 -1.241 -6.798 1.00 90.06 74 TYR A N 1
ATOM 566 C CA . TYR A 1 74 ? 7.652 -1.710 -7.348 1.00 90.06 74 TYR A CA 1
ATOM 567 C C . TYR A 1 74 ? 7.454 -2.170 -8.792 1.00 90.06 74 TYR A C 1
ATOM 569 O O . TYR A 1 74 ? 6.401 -2.702 -9.161 1.00 90.06 74 TYR A O 1
ATOM 577 N N . ARG A 1 75 ? 8.494 -1.981 -9.604 1.00 87.50 75 ARG A N 1
ATOM 578 C CA . ARG A 1 75 ? 8.601 -2.523 -10.958 1.00 87.50 75 ARG A CA 1
ATOM 579 C C . ARG A 1 75 ? 9.927 -3.243 -11.095 1.00 87.50 75 ARG A C 1
ATOM 581 O O . ARG A 1 75 ? 10.959 -2.751 -10.650 1.00 87.50 75 ARG A O 1
ATOM 588 N N . TRP A 1 76 ? 9.875 -4.414 -11.710 1.00 85.12 76 TRP A N 1
ATOM 589 C CA . TRP A 1 76 ? 11.065 -5.187 -12.015 1.00 85.12 76 TRP A CA 1
ATOM 590 C C . TRP A 1 76 ? 11.713 -4.629 -13.275 1.00 85.12 76 TRP A C 1
ATOM 592 O O . TRP A 1 76 ? 11.038 -4.417 -14.282 1.00 85.12 76 TRP A O 1
ATOM 602 N N . LEU A 1 77 ? 13.019 -4.390 -13.221 1.00 84.12 77 LEU A N 1
ATOM 603 C CA . LEU A 1 77 ? 13.814 -4.053 -14.393 1.00 84.12 77 LEU A CA 1
ATOM 604 C C . LEU A 1 77 ? 14.789 -5.209 -14.634 1.00 84.12 77 LEU A C 1
ATOM 606 O O . LEU A 1 77 ? 15.731 -5.367 -13.856 1.00 84.12 77 LEU A O 1
ATOM 610 N N . PRO A 1 78 ? 14.547 -6.063 -15.642 1.00 75.75 78 PRO A N 1
ATOM 611 C CA . PRO A 1 78 ? 15.450 -7.164 -15.922 1.00 75.75 78 PRO A CA 1
ATOM 612 C C . PRO A 1 78 ? 16.783 -6.616 -16.430 1.00 75.75 78 PRO A C 1
ATOM 614 O O . PRO A 1 78 ? 16.828 -5.715 -17.269 1.00 75.75 78 PRO A O 1
ATOM 617 N N . ILE A 1 79 ? 17.878 -7.191 -15.946 1.00 77.38 79 ILE A N 1
ATOM 618 C CA . ILE A 1 79 ? 19.199 -6.936 -16.508 1.00 77.38 79 ILE A CA 1
ATOM 619 C C . ILE A 1 79 ? 19.325 -7.838 -17.741 1.00 77.38 79 ILE A C 1
ATOM 621 O O . ILE A 1 79 ? 19.222 -9.056 -17.634 1.00 77.38 79 ILE A O 1
ATOM 625 N N . LEU A 1 80 ? 19.501 -7.246 -18.925 1.00 69.00 80 LEU A N 1
ATOM 626 C CA . LEU A 1 80 ? 19.520 -7.977 -20.206 1.00 69.00 80 LEU A CA 1
ATOM 627 C C . LEU A 1 80 ? 20.780 -8.834 -20.415 1.00 69.00 80 LEU A C 1
ATOM 629 O O . LEU A 1 80 ? 20.888 -9.555 -21.405 1.00 69.00 80 LEU A O 1
ATOM 633 N N . THR A 1 81 ? 21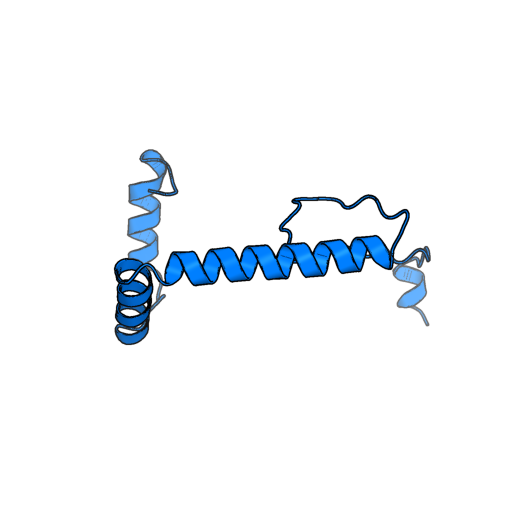.749 -8.752 -19.509 1.00 67.25 81 THR A N 1
ATOM 634 C CA . THR A 1 81 ? 22.982 -9.529 -19.577 1.00 67.25 81 THR A CA 1
ATOM 635 C C . THR A 1 81 ? 22.778 -10.893 -18.935 1.00 67.25 81 THR A C 1
ATOM 637 O O . THR A 1 81 ? 22.514 -10.992 -17.738 1.00 67.25 81 THR A O 1
ATOM 640 N N . GLN A 1 82 ? 22.951 -11.947 -19.730 1.00 65.88 82 GLN A N 1
ATOM 641 C CA . GLN A 1 82 ? 23.064 -13.322 -19.250 1.00 65.88 82 GLN A CA 1
ATOM 642 C C . GLN A 1 82 ? 24.412 -13.488 -18.533 1.00 65.88 82 GLN A C 1
ATOM 644 O O . GLN A 1 82 ? 25.373 -13.989 -19.113 1.00 65.88 82 GLN A O 1
ATOM 649 N N . PHE A 1 83 ? 24.517 -13.011 -17.295 1.00 64.12 83 PHE A N 1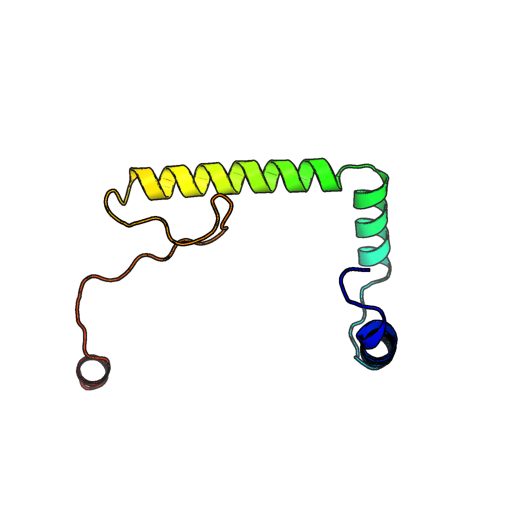
ATOM 650 C CA . PHE A 1 83 ? 25.621 -13.415 -16.437 1.00 64.12 83 PHE A CA 1
ATOM 651 C C . PHE A 1 83 ? 25.250 -14.736 -15.780 1.00 64.12 83 PHE A C 1
ATOM 653 O O . PHE A 1 83 ? 24.244 -14.841 -15.080 1.00 64.12 83 PHE A O 1
ATOM 660 N N . ASP A 1 84 ? 26.066 -15.748 -16.040 1.00 68.06 84 ASP A N 1
ATOM 661 C CA . ASP A 1 84 ? 26.074 -16.954 -15.232 1.00 68.06 84 ASP A CA 1
ATOM 662 C C . ASP A 1 84 ? 26.615 -16.572 -13.851 1.00 68.06 84 ASP A C 1
ATOM 664 O O . ASP A 1 84 ? 27.732 -16.057 -13.752 1.00 68.06 84 ASP A O 1
ATOM 668 N N . ALA A 1 85 ? 25.815 -16.784 -12.805 1.00 70.06 85 ALA A N 1
ATOM 669 C CA . ALA A 1 85 ? 26.189 -16.461 -11.430 1.00 70.06 85 ALA A CA 1
ATOM 670 C C . ALA A 1 85 ? 27.544 -17.089 -11.055 1.00 70.06 85 ALA A C 1
ATOM 672 O O . ALA A 1 85 ? 28.374 -16.427 -10.439 1.00 70.06 85 ALA A O 1
ATOM 673 N N . LEU A 1 86 ? 27.822 -18.305 -11.543 1.00 71.06 86 LEU A N 1
ATOM 674 C CA . LEU A 1 86 ? 29.099 -18.990 -11.327 1.00 71.06 86 LEU A CA 1
ATOM 675 C C . LEU A 1 86 ? 30.288 -18.259 -11.959 1.00 71.06 86 LEU A C 1
ATOM 677 O O . LEU A 1 86 ? 31.385 -18.269 -11.406 1.00 71.0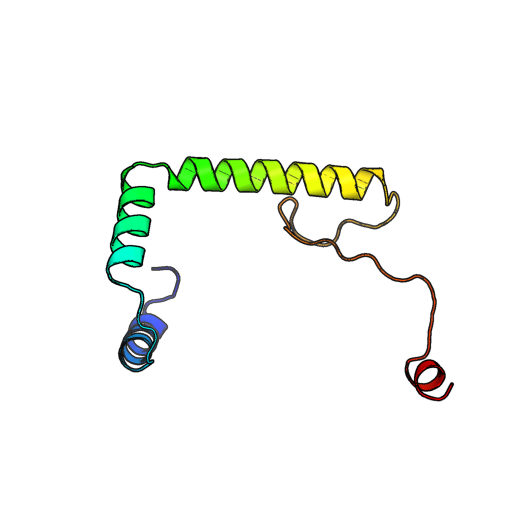6 86 LEU A O 1
ATOM 681 N N . ARG A 1 87 ? 30.097 -17.605 -13.110 1.00 67.50 87 ARG A N 1
ATOM 682 C CA . ARG A 1 87 ? 31.179 -16.853 -13.766 1.00 67.50 87 ARG A CA 1
ATOM 683 C C . ARG A 1 87 ? 31.494 -15.545 -13.048 1.00 67.50 87 ARG A C 1
ATOM 685 O O . ARG A 1 87 ? 32.607 -15.065 -13.187 1.00 67.50 87 ARG A O 1
ATOM 692 N N . LEU A 1 88 ? 30.541 -14.989 -12.302 1.00 70.75 88 LEU A N 1
ATOM 693 C CA . LEU A 1 88 ? 30.699 -13.719 -11.592 1.00 70.75 88 LEU A CA 1
ATOM 694 C C . LEU A 1 88 ? 31.393 -13.881 -10.232 1.00 70.75 88 LEU A C 1
ATOM 696 O O . LEU A 1 88 ? 32.029 -12.950 -9.761 1.00 70.75 88 LEU A O 1
ATOM 700 N N . GLU A 1 89 ? 31.260 -15.053 -9.608 1.00 75.31 89 GLU A N 1
ATOM 701 C CA . GLU A 1 89 ? 31.891 -15.373 -8.318 1.00 75.31 89 GLU A CA 1
ATOM 702 C C . GLU A 1 89 ? 33.354 -15.827 -8.446 1.00 75.31 89 GLU A C 1
ATOM 704 O O . GLU A 1 89 ? 34.054 -15.929 -7.441 1.00 75.31 89 GLU A O 1
ATOM 709 N N . THR A 1 90 ? 33.805 -16.137 -9.666 1.00 75.81 90 THR A N 1
ATOM 710 C CA . THR A 1 90 ? 35.136 -16.715 -9.919 1.00 75.81 90 THR A CA 1
ATOM 711 C C . THR A 1 90 ? 36.162 -15.688 -10.444 1.00 75.81 90 THR A C 1
ATOM 713 O O . THR A 1 90 ? 37.325 -16.054 -10.608 1.00 75.81 90 THR A O 1
ATOM 716 N N . ASP A 1 91 ? 35.759 -14.431 -10.681 1.00 51.38 91 ASP A N 1
ATOM 717 C CA . ASP A 1 91 ? 36.646 -13.278 -10.970 1.00 51.38 91 ASP A CA 1
ATOM 718 C C . ASP A 1 91 ? 36.978 -12.499 -9.681 1.00 51.38 91 ASP A C 1
ATOM 720 O O . ASP A 1 91 ? 38.149 -12.072 -9.529 1.00 51.38 91 ASP A O 1
#

Organism: NCBI:txid1324966

pLDDT: mean 85.35, std 11.39, range [51.38, 97.94]

Foldseek 3Di:
DVDDPVCVVVVVVVVVVDPPDPDPVNVVVVVCCVVVVVVVVVVVVLQVVQLVVLVVCCVVPPPPDQPDDSSDNDTDDDDPDPDDPVVVVVD

Sequence (91 aa):
MVFGESLCKDILQDIFNINVKTSSVDAEVITEVILSEKAGDIVDQKKHLAQTANELYSKYFPGMIPGGHPLSFYRWLPILTQFDALRLETD

Secondary structure (DSSP, 8-state):
--S-HHHHHHHHHHHHHS-----HHHHHHHHHHHHTSHHHHHHHHHHHHHHHHHHHHHHHSTTS---S-TT-S-------S---HHHHS--